Protein AF-A0A971BKJ6-F1 (afdb_monomer_lite)

Sequence (183 aa):
FRNPSISYLIYTAGGNGVIAWDKLIYLATTVDITPRSIYAGGGFPGQSQILYRWDNEYNLDVSQQDWWTTYYGGSGYVSHSQGIEAALLTGGYLISELENHSLAPDIELSVLAGESHLFAMIPLQTSIPGDGIVFRESALNTDAMVAGGAHLKDKRVMTVNHIELLYHPRAARWVDKQLRDVD

Radius of gyration: 18.26 Å; chains: 1; bounding box: 47×31×50 Å

Foldseek 3Di:
DQQQQVLVVCVVVVHLDEHQFQWWQDPNDIDGPQCRYLAPNHVNLVVLLLDDDCCVPAPGDPVHFCRPCSACFDDGPTGGGRHNVRSVVSSVVNVVVLLQAEAAQPAEDEFEFEFAQADPNDRQDDRAGGLVPDHLCSRQPCCRHPVNNYHYPYYDYDHHHPVCCVPPVVNVVVVVVVPDDPD

Secondary structure (DSSP, 8-state):
---THHHHHHHHTT----BS-SEEEETTEEEE-GGGBSSTTSS-HHHHHT----TTTS---TTSTTHHHHHH-EE-SSEEE-HHHHHHHHTTTHHHHHTT-PPPTT-EEEEEEE---EETTEES--SSSBSSSSBHHHHH--HHHHTTS-EEEEEEEES--TTGGGT-HHHHHHHHHHHS---

Structure (mmCIF, N/CA/C/O backbone):
data_AF-A0A971BKJ6-F1
#
_entry.id   AF-A0A971BKJ6-F1
#
loop_
_atom_site.group_PDB
_atom_site.id
_atom_site.type_symbol
_atom_site.label_atom_id
_atom_site.label_alt_id
_atom_site.label_comp_id
_atom_site.label_asym_id
_atom_site.label_entity_id
_atom_site.label_seq_id
_atom_site.pdbx_PDB_ins_code
_atom_site.Cartn_x
_atom_site.Cartn_y
_atom_site.Cartn_z
_atom_site.occupancy
_atom_site.B_iso_or_equiv
_atom_site.auth_seq_id
_atom_site.auth_comp_id
_atom_site.auth_asym_id
_atom_site.auth_atom_id
_atom_site.pdbx_PDB_model_num
ATOM 1 N N . PHE A 1 1 ? 5.684 1.091 -5.761 1.00 90.50 1 PHE A N 1
ATOM 2 C CA . PHE A 1 1 ? 5.808 2.399 -6.442 1.00 90.50 1 PHE A CA 1
ATOM 3 C C . PHE A 1 1 ? 6.865 3.327 -5.848 1.00 90.50 1 PHE A C 1
ATOM 5 O O . PHE A 1 1 ? 7.721 3.742 -6.608 1.00 90.50 1 PHE A O 1
ATOM 12 N N . ARG A 1 2 ? 6.854 3.664 -4.545 1.00 87.00 2 ARG A N 1
ATOM 13 C CA . ARG A 1 2 ? 7.783 4.679 -3.986 1.00 87.00 2 ARG A CA 1
ATOM 14 C C . ARG A 1 2 ? 9.216 4.223 -3.741 1.00 87.00 2 ARG A C 1
ATOM 16 O O . ARG A 1 2 ? 10.117 5.040 -3.847 1.00 87.00 2 ARG A O 1
ATOM 23 N N . ASN A 1 3 ? 9.410 2.931 -3.479 1.00 87.25 3 ASN A N 1
ATOM 24 C CA . ASN A 1 3 ? 10.735 2.334 -3.299 1.00 87.25 3 ASN A CA 1
ATOM 25 C C . ASN A 1 3 ? 10.998 1.303 -4.407 1.00 87.25 3 ASN A C 1
ATOM 27 O O . ASN A 1 3 ? 11.028 0.109 -4.116 1.00 87.25 3 ASN A O 1
ATOM 31 N N . PRO A 1 4 ? 11.104 1.712 -5.688 1.00 89.75 4 PRO A N 1
ATOM 32 C CA . PRO A 1 4 ? 11.237 0.788 -6.812 1.00 89.75 4 PRO A CA 1
ATOM 33 C C . PRO A 1 4 ? 12.335 -0.254 -6.636 1.00 89.75 4 PRO A C 1
ATOM 35 O O . PRO A 1 4 ? 12.115 -1.414 -6.969 1.00 89.75 4 PRO A O 1
ATOM 38 N N . SER A 1 5 ? 13.473 0.135 -6.052 1.00 89.00 5 SER A N 1
ATOM 39 C CA . SER A 1 5 ? 14.644 -0.725 -5.852 1.00 89.00 5 SER A CA 1
ATOM 40 C C . SER A 1 5 ? 14.318 -2.027 -5.106 1.00 89.00 5 SER A C 1
ATOM 42 O O . SER A 1 5 ? 14.951 -3.053 -5.360 1.00 89.00 5 SER A O 1
ATOM 44 N N . ILE A 1 6 ? 13.290 -2.032 -4.242 1.00 88.19 6 ILE A N 1
ATOM 45 C CA . ILE A 1 6 ? 12.847 -3.248 -3.543 1.00 88.19 6 ILE A CA 1
ATOM 46 C C . ILE A 1 6 ? 12.320 -4.315 -4.511 1.00 88.19 6 ILE A C 1
ATOM 48 O O . ILE A 1 6 ? 12.476 -5.502 -4.252 1.00 88.19 6 ILE A O 1
ATOM 52 N N . SER A 1 7 ? 11.755 -3.914 -5.652 1.00 91.56 7 SER A N 1
ATOM 53 C CA . SER A 1 7 ? 11.242 -4.826 -6.680 1.00 91.56 7 SER A CA 1
ATOM 54 C C . SER A 1 7 ? 12.353 -5.722 -7.228 1.00 91.56 7 SER A C 1
ATOM 56 O O . SER A 1 7 ? 12.161 -6.925 -7.408 1.00 91.56 7 SER A O 1
ATOM 58 N N . TYR A 1 8 ? 13.545 -5.149 -7.426 1.00 91.38 8 TYR A N 1
ATOM 59 C CA . TYR A 1 8 ? 14.725 -5.888 -7.865 1.00 91.38 8 TYR A CA 1
ATOM 60 C C . TYR A 1 8 ? 15.180 -6.899 -6.803 1.00 91.38 8 TYR A C 1
ATOM 62 O O . TYR A 1 8 ? 15.496 -8.050 -7.116 1.00 91.38 8 TYR A O 1
ATOM 70 N N . LEU A 1 9 ? 15.171 -6.491 -5.530 1.00 89.62 9 LEU A N 1
ATOM 71 C CA . LEU A 1 9 ? 15.522 -7.361 -4.408 1.00 89.62 9 LEU A CA 1
ATOM 72 C C . LEU A 1 9 ? 14.528 -8.521 -4.259 1.00 89.62 9 LEU A C 1
ATOM 74 O O . LEU A 1 9 ? 14.953 -9.666 -4.146 1.00 89.62 9 LEU A O 1
ATOM 78 N N . ILE A 1 10 ? 13.220 -8.248 -4.318 1.00 90.00 10 ILE A N 1
ATOM 79 C CA . ILE A 1 10 ? 12.167 -9.274 -4.255 1.00 90.00 10 ILE A CA 1
ATOM 80 C C . ILE A 1 10 ? 1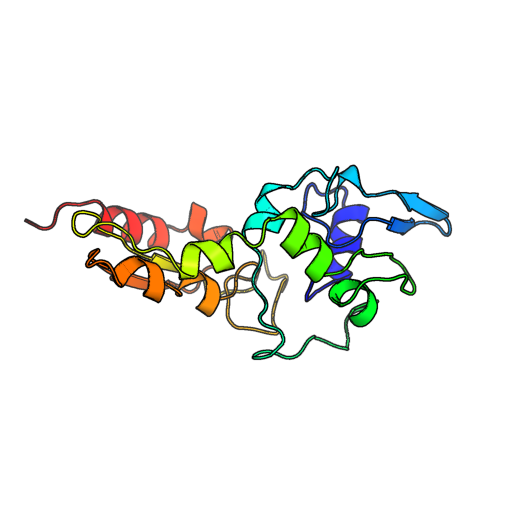2.377 -10.309 -5.362 1.00 90.00 10 ILE A C 1
ATOM 82 O O . ILE A 1 10 ? 12.356 -11.511 -5.094 1.00 90.00 10 ILE A O 1
ATOM 86 N N . TYR A 1 11 ? 12.619 -9.853 -6.595 1.00 92.44 11 TYR A N 1
ATOM 87 C CA . TYR A 1 11 ? 12.848 -10.754 -7.717 1.00 92.44 11 TYR A CA 1
ATOM 88 C C . TYR A 1 11 ? 14.095 -11.624 -7.517 1.00 92.44 11 TYR A C 1
ATOM 90 O O . TYR A 1 11 ? 14.010 -12.848 -7.625 1.00 92.44 11 TYR A O 1
ATOM 98 N N . THR A 1 12 ? 15.238 -11.009 -7.196 1.00 91.62 12 THR A N 1
ATOM 99 C CA . THR A 1 12 ? 16.526 -11.716 -7.086 1.00 91.62 12 THR A CA 1
ATOM 100 C C . THR A 1 12 ? 16.620 -12.630 -5.867 1.00 91.62 12 THR A C 1
ATOM 102 O O . THR A 1 12 ? 17.266 -13.671 -5.948 1.00 91.62 12 THR A O 1
ATOM 105 N N . ALA A 1 13 ? 15.930 -12.306 -4.772 1.00 90.56 13 ALA A N 1
ATOM 106 C CA . ALA A 1 13 ? 15.806 -13.177 -3.604 1.00 90.56 13 ALA A CA 1
ATOM 107 C C . ALA A 1 13 ? 14.834 -14.355 -3.820 1.00 90.56 13 ALA A C 1
ATOM 109 O O . ALA A 1 13 ? 14.689 -15.195 -2.935 1.00 90.56 13 ALA A O 1
ATOM 110 N N . GLY A 1 14 ? 14.136 -14.414 -4.962 1.00 88.25 14 GLY A N 1
ATOM 111 C CA . GLY A 1 14 ? 13.104 -15.422 -5.214 1.00 88.25 14 GLY A CA 1
ATOM 112 C C . GLY A 1 14 ? 11.859 -15.250 -4.339 1.00 88.25 14 GLY A C 1
ATOM 113 O O . GLY A 1 14 ? 11.134 -16.216 -4.114 1.00 88.25 14 GLY A O 1
ATOM 114 N N . GLY A 1 15 ? 11.616 -14.041 -3.827 1.00 84.50 15 GLY A N 1
ATOM 115 C CA . GLY A 1 15 ? 10.482 -13.745 -2.959 1.00 84.50 15 GLY A CA 1
ATOM 116 C C . GLY A 1 15 ? 9.151 -13.701 -3.712 1.00 84.50 15 GLY A C 1
ATOM 117 O O . GLY A 1 15 ? 9.088 -13.321 -4.881 1.00 84.50 15 GLY A O 1
ATOM 118 N N . ASN A 1 16 ? 8.067 -14.014 -3.000 1.00 82.88 16 ASN A N 1
ATOM 119 C CA . ASN A 1 16 ? 6.684 -13.911 -3.488 1.00 82.88 16 ASN A CA 1
ATOM 120 C C . ASN A 1 16 ? 6.062 -12.541 -3.158 1.00 82.88 16 ASN A C 1
ATOM 122 O O . ASN A 1 16 ? 4.889 -12.452 -2.804 1.00 82.88 16 ASN A O 1
ATOM 126 N N . GLY A 1 17 ? 6.870 -11.481 -3.195 1.00 84.19 17 GLY A N 1
ATOM 127 C CA . GLY A 1 17 ? 6.410 -10.116 -2.954 1.00 84.19 17 GLY A CA 1
ATOM 128 C C . GLY A 1 17 ? 5.807 -9.489 -4.209 1.00 84.19 17 GLY A C 1
ATOM 129 O O . GLY A 1 17 ? 6.136 -9.872 -5.331 1.00 84.19 17 GLY A O 1
ATOM 130 N N . VAL A 1 18 ? 4.952 -8.492 -4.002 1.00 88.25 18 VAL A N 1
ATOM 131 C CA . VAL A 1 18 ? 4.329 -7.704 -5.071 1.00 88.25 18 VAL A CA 1
ATOM 132 C C . VAL A 1 18 ? 5.383 -6.837 -5.749 1.00 88.25 18 VAL A C 1
ATOM 134 O O . VAL A 1 18 ? 6.135 -6.136 -5.069 1.00 88.25 18 VAL A O 1
ATOM 137 N N . ILE A 1 19 ? 5.415 -6.836 -7.082 1.00 94.19 19 ILE A N 1
ATOM 138 C CA . ILE A 1 19 ? 6.349 -6.018 -7.859 1.00 94.19 19 ILE A CA 1
ATOM 139 C C . ILE A 1 19 ? 5.578 -4.978 -8.685 1.00 94.19 19 ILE A C 1
ATOM 141 O O . ILE A 1 19 ? 4.592 -5.282 -9.350 1.00 94.19 19 ILE A O 1
ATOM 145 N N . ALA A 1 20 ? 6.039 -3.725 -8.660 1.00 95.25 20 ALA A N 1
ATOM 146 C CA . ALA A 1 20 ? 5.456 -2.628 -9.444 1.00 95.25 20 ALA A CA 1
ATOM 147 C C . ALA A 1 20 ? 6.025 -2.537 -10.877 1.00 95.25 20 ALA A C 1
ATOM 149 O O . ALA A 1 20 ? 5.904 -1.503 -11.527 1.00 95.25 20 ALA A O 1
ATOM 150 N N . TRP A 1 21 ? 6.658 -3.607 -11.357 1.00 96.56 21 TRP A N 1
ATOM 151 C CA . TRP A 1 21 ? 7.295 -3.737 -12.668 1.00 96.56 21 TRP A CA 1
ATOM 152 C C . TRP A 1 21 ? 6.737 -4.966 -13.386 1.00 96.56 21 TRP A C 1
ATOM 154 O O . TRP A 1 21 ? 6.433 -5.971 -12.747 1.00 96.56 21 TRP A O 1
ATOM 164 N N . ASP A 1 22 ? 6.622 -4.902 -14.705 1.00 96.75 22 ASP A N 1
ATOM 165 C CA . ASP A 1 22 ? 6.221 -6.023 -15.567 1.00 96.75 22 ASP A CA 1
ATOM 166 C C . ASP A 1 22 ? 7.398 -6.566 -16.395 1.00 96.75 22 ASP A C 1
ATOM 168 O O . ASP A 1 22 ? 7.349 -7.702 -16.865 1.00 96.75 22 ASP A O 1
ATOM 172 N N . LYS A 1 23 ? 8.507 -5.822 -16.505 1.00 97.25 23 LYS A N 1
ATOM 173 C CA . LYS A 1 23 ? 9.776 -6.332 -17.051 1.00 97.25 23 LYS A CA 1
ATOM 174 C C . LYS A 1 23 ? 10.967 -5.892 -16.212 1.00 97.25 23 LYS A C 1
ATOM 176 O O . LYS A 1 23 ? 10.966 -4.816 -15.616 1.00 97.25 23 LYS A O 1
ATOM 181 N N . LEU A 1 24 ? 12.008 -6.717 -16.219 1.00 96.19 24 LEU A N 1
ATOM 182 C CA . LEU A 1 24 ? 13.248 -6.505 -15.477 1.00 96.19 24 LEU A CA 1
ATOM 183 C C . LEU A 1 24 ? 14.460 -6.832 -16.350 1.00 96.19 24 LEU A C 1
ATOM 185 O O . LEU A 1 24 ? 14.441 -7.823 -17.073 1.00 96.19 24 LEU A O 1
ATOM 189 N N . ILE A 1 25 ? 15.538 -6.060 -16.246 1.00 95.88 25 ILE A N 1
ATOM 190 C CA . ILE A 1 25 ? 16.845 -6.466 -16.765 1.00 95.88 25 ILE A CA 1
ATOM 191 C C . ILE A 1 25 ? 17.541 -7.328 -15.713 1.00 95.88 25 ILE A C 1
ATOM 193 O O . ILE A 1 25 ? 17.912 -6.844 -14.648 1.00 95.88 25 ILE A O 1
ATOM 197 N N . TYR A 1 26 ? 17.749 -8.603 -16.023 1.00 93.56 26 TYR A N 1
ATOM 198 C CA . TYR A 1 26 ? 18.460 -9.555 -15.178 1.00 93.56 26 TYR A CA 1
ATOM 199 C C . TYR A 1 26 ? 19.511 -10.294 -16.008 1.00 93.56 26 TYR A C 1
ATOM 201 O O . TYR A 1 26 ? 19.211 -10.818 -17.082 1.00 93.56 26 TYR A O 1
ATOM 209 N N . LEU A 1 27 ? 20.760 -10.301 -15.528 1.00 92.06 27 LEU A N 1
ATOM 210 C CA . LEU A 1 27 ? 21.916 -10.883 -16.230 1.00 92.06 27 LEU A CA 1
ATOM 211 C C . LEU A 1 27 ? 22.038 -10.407 -17.693 1.00 92.06 27 LEU A C 1
ATOM 213 O O . LEU A 1 27 ? 22.250 -11.204 -18.599 1.00 92.06 27 LEU A O 1
ATOM 217 N N . ALA A 1 28 ? 21.884 -9.095 -17.913 1.00 91.81 28 ALA A N 1
ATOM 218 C CA . ALA A 1 28 ? 21.898 -8.439 -19.229 1.00 91.81 28 ALA A CA 1
ATOM 219 C C . ALA A 1 28 ? 20.783 -8.877 -20.203 1.00 91.81 28 ALA A C 1
ATOM 221 O O . ALA A 1 28 ? 20.832 -8.547 -21.387 1.00 91.81 28 ALA A O 1
ATOM 222 N N . THR A 1 29 ? 19.753 -9.571 -19.713 1.00 94.75 29 THR A N 1
ATOM 223 C CA . THR A 1 29 ? 18.574 -9.962 -20.497 1.00 94.75 29 THR A CA 1
ATOM 224 C C . THR A 1 29 ? 17.328 -9.275 -19.959 1.00 94.75 29 THR A C 1
ATOM 226 O O . THR A 1 29 ? 17.198 -9.088 -18.750 1.00 94.75 29 THR A O 1
ATOM 229 N N . THR A 1 30 ? 16.396 -8.905 -20.835 1.00 96.62 30 THR A N 1
ATOM 230 C CA . THR A 1 30 ? 15.062 -8.482 -20.402 1.00 96.62 30 THR A CA 1
ATOM 231 C C . THR A 1 30 ? 14.218 -9.714 -20.109 1.00 96.62 30 THR A C 1
ATOM 233 O O . THR A 1 30 ? 13.984 -10.538 -20.991 1.00 96.62 30 THR A O 1
ATOM 236 N N . VAL A 1 31 ? 13.740 -9.813 -18.877 1.00 96.56 31 VAL A N 1
ATOM 237 C CA . VAL A 1 31 ? 12.854 -10.869 -18.398 1.00 96.56 31 VAL A CA 1
ATOM 238 C C . VAL A 1 31 ? 11.455 -10.293 -18.226 1.00 96.56 31 VAL A C 1
ATOM 240 O O . VAL A 1 31 ? 11.284 -9.238 -17.611 1.00 96.56 31 VAL A O 1
ATOM 243 N N . ASP A 1 32 ? 10.459 -10.991 -18.767 1.00 96.31 32 ASP A N 1
ATOM 244 C CA . ASP A 1 32 ? 9.052 -10.724 -18.481 1.00 96.31 32 ASP A CA 1
ATOM 245 C C . ASP A 1 32 ? 8.720 -11.242 -17.078 1.00 96.31 32 ASP A C 1
ATOM 247 O O . ASP A 1 32 ? 8.859 -12.432 -16.783 1.00 96.31 32 ASP A O 1
ATOM 251 N N . ILE A 1 33 ? 8.314 -10.325 -16.205 1.00 95.38 33 ILE A N 1
ATOM 252 C CA . ILE A 1 33 ? 7.925 -10.613 -14.826 1.00 95.38 33 ILE A CA 1
ATOM 253 C C . ILE A 1 33 ? 6.470 -10.225 -14.558 1.00 95.38 33 ILE A C 1
ATOM 255 O O . ILE A 1 33 ? 6.068 -10.159 -13.396 1.00 95.38 33 ILE A O 1
ATOM 259 N N . THR A 1 34 ? 5.663 -10.030 -15.606 1.00 95.19 34 THR A N 1
ATOM 260 C CA . THR A 1 34 ? 4.225 -9.736 -15.513 1.00 95.19 34 THR A CA 1
ATOM 261 C C . THR A 1 34 ? 3.500 -10.650 -14.518 1.00 95.19 34 THR A C 1
ATOM 263 O O . THR A 1 34 ? 2.764 -10.111 -13.688 1.00 95.19 34 THR A O 1
ATOM 266 N N . PRO A 1 35 ? 3.755 -11.980 -14.458 1.00 93.81 35 PRO A N 1
ATOM 267 C CA . PRO A 1 35 ? 3.103 -12.858 -13.480 1.00 93.81 35 PRO A CA 1
ATOM 268 C C . PRO A 1 35 ? 3.360 -12.500 -12.007 1.00 93.81 35 PRO A C 1
ATOM 270 O O . PRO A 1 35 ? 2.594 -12.904 -11.138 1.00 93.81 35 PRO A O 1
ATOM 273 N N . ARG A 1 36 ? 4.422 -11.745 -11.697 1.00 92.94 36 ARG A N 1
ATOM 274 C CA . ARG A 1 36 ? 4.748 -11.257 -10.341 1.00 92.94 36 ARG A CA 1
ATOM 275 C C . ARG A 1 36 ? 4.336 -9.801 -10.113 1.00 92.94 36 ARG A C 1
ATOM 277 O O . ARG A 1 36 ? 4.589 -9.248 -9.042 1.00 92.94 36 ARG A O 1
ATOM 284 N N . SER A 1 37 ? 3.749 -9.169 -11.122 1.00 94.50 37 SER A N 1
ATOM 285 C CA . SER A 1 37 ? 3.402 -7.757 -11.080 1.00 94.50 37 SER A CA 1
ATOM 286 C C . SER A 1 37 ? 2.037 -7.505 -10.432 1.00 94.50 37 SER A C 1
ATOM 288 O O . SER A 1 37 ? 1.229 -8.418 -10.244 1.00 94.50 37 SER A O 1
ATOM 290 N N . ILE A 1 38 ? 1.792 -6.240 -10.098 1.00 94.62 38 ILE A N 1
ATOM 291 C CA . ILE A 1 38 ? 0.503 -5.712 -9.627 1.00 94.62 38 ILE A CA 1
ATOM 292 C C . ILE A 1 38 ? -0.512 -5.460 -10.762 1.00 94.62 38 ILE A C 1
ATOM 294 O O . ILE A 1 38 ? -1.666 -5.147 -10.496 1.00 94.62 38 ILE A O 1
ATOM 298 N N . TYR A 1 39 ? -0.092 -5.554 -12.026 1.00 95.62 39 TYR A N 1
ATOM 299 C CA . TYR A 1 39 ? -0.919 -5.199 -13.182 1.00 95.62 39 TYR A CA 1
ATOM 300 C C . TYR A 1 39 ? -1.854 -6.336 -13.610 1.00 95.62 39 TYR A C 1
ATOM 302 O O . TYR A 1 39 ? -1.765 -7.465 -13.121 1.00 95.62 39 TYR A O 1
ATOM 310 N N . ALA A 1 40 ? -2.747 -6.046 -14.559 1.00 92.69 40 ALA A N 1
ATOM 311 C CA . ALA A 1 40 ? -3.625 -7.044 -15.157 1.00 92.69 40 ALA A CA 1
ATOM 312 C C . ALA A 1 40 ? -2.826 -8.249 -15.696 1.00 92.69 40 ALA A C 1
ATOM 314 O O . ALA A 1 40 ? -1.825 -8.090 -16.393 1.00 92.69 40 ALA A O 1
ATOM 315 N N . GLY A 1 41 ? -3.271 -9.464 -15.360 1.00 89.06 41 GLY A N 1
ATOM 316 C CA . GLY A 1 41 ? -2.555 -10.707 -15.678 1.00 89.06 41 GLY A CA 1
ATOM 317 C C . GLY A 1 41 ? -1.419 -11.064 -14.708 1.00 89.06 41 GLY A C 1
ATOM 318 O O . GLY A 1 41 ? -0.820 -12.130 -14.849 1.00 89.06 41 GLY A O 1
ATOM 319 N N . GLY A 1 42 ? -1.134 -10.213 -13.718 1.00 93.00 42 GLY A N 1
ATOM 320 C CA . GLY A 1 42 ? -0.207 -10.492 -12.625 1.00 93.00 42 GLY A CA 1
ATOM 321 C C . GLY A 1 42 ? -0.831 -11.259 -11.455 1.00 93.00 42 GLY A C 1
ATOM 322 O O . GLY A 1 42 ? -2.047 -11.419 -11.351 1.00 93.00 42 GLY A O 1
ATOM 323 N N . GLY A 1 43 ? 0.023 -11.745 -10.553 1.00 91.56 43 GLY A N 1
ATOM 324 C CA . GLY A 1 43 ? -0.357 -12.589 -9.416 1.00 91.56 43 GLY A CA 1
ATOM 325 C C . GLY A 1 43 ? -0.920 -11.852 -8.197 1.00 91.56 43 GLY A C 1
ATOM 326 O O . GLY A 1 43 ? -1.239 -12.502 -7.204 1.00 91.56 43 GLY A O 1
ATOM 327 N N . PHE A 1 44 ? -1.042 -10.519 -8.239 1.00 90.81 44 PHE A N 1
ATOM 328 C CA . PHE A 1 44 ? -1.422 -9.702 -7.077 1.00 90.81 44 PHE A CA 1
ATOM 329 C C . PHE A 1 44 ? -2.600 -8.739 -7.337 1.00 90.81 44 PHE A C 1
ATOM 331 O O . PHE A 1 44 ? -2.484 -7.546 -7.054 1.00 90.81 44 PHE A O 1
ATOM 338 N N . PRO A 1 45 ? -3.764 -9.220 -7.813 1.00 88.06 45 PRO A N 1
ATOM 339 C CA . PRO A 1 45 ? -4.897 -8.353 -8.162 1.00 88.06 45 PRO A CA 1
ATOM 340 C C . PRO A 1 45 ? -5.475 -7.572 -6.967 1.00 88.06 45 PRO A C 1
ATOM 342 O O . PRO A 1 45 ? -5.926 -6.439 -7.121 1.00 88.06 45 PRO A O 1
ATOM 345 N N . GLY A 1 46 ? -5.420 -8.130 -5.752 1.00 91.88 46 GLY A N 1
ATOM 346 C CA . GLY A 1 46 ? -5.885 -7.427 -4.548 1.00 91.88 46 GLY A CA 1
ATOM 347 C C . GLY A 1 46 ? -5.025 -6.213 -4.181 1.00 91.88 46 GLY A C 1
ATOM 348 O O . GLY A 1 46 ? -5.497 -5.279 -3.546 1.00 91.88 46 GLY A O 1
ATOM 349 N N . GLN A 1 47 ? -3.763 -6.188 -4.614 1.00 92.88 47 GLN A N 1
ATOM 350 C CA . GLN A 1 47 ? -2.844 -5.101 -4.280 1.00 92.88 47 GLN A CA 1
ATOM 351 C C . GLN A 1 47 ? -3.136 -3.850 -5.099 1.00 92.88 47 GLN A C 1
ATOM 353 O O . GLN A 1 47 ? -3.042 -2.750 -4.569 1.00 92.88 47 GLN A O 1
ATOM 358 N N . SER A 1 48 ? -3.556 -4.000 -6.359 1.00 94.75 48 SER A N 1
ATOM 359 C CA . SER A 1 48 ? -4.020 -2.866 -7.164 1.00 94.75 48 SER A CA 1
ATOM 360 C C . SER A 1 48 ? -5.282 -2.217 -6.592 1.00 94.75 48 SER A C 1
ATOM 362 O O . SER A 1 48 ? -5.438 -1.004 -6.694 1.00 94.75 48 SER A O 1
ATOM 364 N N . GLN A 1 49 ? -6.161 -3.001 -5.959 1.00 95.25 49 GLN A N 1
ATOM 365 C CA . GLN A 1 49 ? -7.427 -2.516 -5.397 1.00 95.25 49 GLN A CA 1
ATOM 366 C C . GLN A 1 49 ? -7.236 -1.594 -4.185 1.00 95.25 49 GLN A C 1
ATOM 368 O O . GLN A 1 49 ? -8.069 -0.732 -3.938 1.00 95.25 49 GLN A O 1
ATOM 373 N N . ILE A 1 50 ? -6.138 -1.743 -3.441 1.00 94.44 50 ILE A N 1
ATOM 374 C CA . ILE A 1 50 ? -5.867 -0.957 -2.226 1.00 94.44 50 ILE A CA 1
ATOM 375 C C . ILE A 1 50 ? -4.936 0.243 -2.473 1.00 94.44 50 ILE A C 1
ATOM 377 O O . ILE A 1 50 ? -4.372 0.800 -1.532 1.00 94.44 50 ILE A O 1
ATOM 381 N N . LEU A 1 51 ? -4.735 0.638 -3.735 1.00 94.94 51 LEU A N 1
ATOM 382 C CA . LEU A 1 51 ? -3.904 1.789 -4.087 1.00 94.94 51 LEU A CA 1
ATOM 383 C C . LEU A 1 51 ? -4.667 3.112 -3.960 1.00 94.94 51 LEU A C 1
ATOM 385 O O . LEU A 1 51 ? -5.829 3.224 -4.339 1.00 94.94 51 LEU A O 1
ATOM 389 N N . TYR A 1 52 ? -3.948 4.141 -3.513 1.00 92.69 52 TYR A N 1
ATOM 390 C CA . TYR A 1 52 ? -4.388 5.534 -3.501 1.00 92.69 52 TYR A CA 1
ATOM 391 C C . TYR A 1 52 ? -3.211 6.461 -3.836 1.00 92.69 52 TYR A C 1
ATOM 393 O O . TYR A 1 52 ? -2.047 6.126 -3.577 1.00 92.69 52 TYR A O 1
ATOM 401 N N . ARG A 1 53 ? -3.494 7.628 -4.427 1.00 92.50 53 ARG A N 1
ATOM 402 C CA . ARG A 1 53 ? -2.469 8.611 -4.801 1.00 92.50 53 ARG A CA 1
ATOM 403 C C . ARG A 1 53 ? -2.100 9.509 -3.628 1.00 92.50 53 ARG A C 1
ATOM 405 O O . ARG A 1 53 ? -2.897 10.308 -3.162 1.00 92.50 53 ARG A O 1
ATOM 412 N N . TRP A 1 54 ? -0.844 9.403 -3.216 1.00 91.50 54 TRP A N 1
ATOM 413 C CA . TRP A 1 54 ? -0.241 10.195 -2.141 1.00 91.50 54 TRP A CA 1
ATOM 414 C C . TRP A 1 54 ? 0.865 11.132 -2.648 1.00 91.50 54 TRP A C 1
ATOM 416 O O . TRP A 1 54 ? 1.595 11.718 -1.855 1.00 91.50 54 TRP A O 1
ATOM 426 N N . ASP A 1 55 ? 1.058 11.231 -3.963 1.00 91.44 55 ASP A N 1
ATOM 427 C CA . ASP A 1 55 ? 2.159 11.974 -4.585 1.00 91.44 55 ASP A CA 1
ATOM 428 C C . ASP A 1 55 ? 1.975 13.496 -4.574 1.00 91.44 55 ASP A C 1
ATOM 430 O O . ASP A 1 55 ? 2.961 14.220 -4.675 1.00 91.44 55 ASP A O 1
ATOM 434 N N . ASN A 1 56 ? 0.745 13.979 -4.376 1.00 90.69 56 ASN A N 1
ATOM 435 C CA . ASN A 1 56 ? 0.469 15.404 -4.159 1.00 90.69 56 ASN A CA 1
ATOM 436 C C . ASN A 1 56 ? 0.820 15.876 -2.739 1.00 90.69 56 ASN A C 1
ATOM 438 O O . ASN A 1 56 ? 1.025 17.066 -2.520 1.00 90.69 56 ASN A O 1
ATOM 442 N N . GLU A 1 57 ? 0.865 14.957 -1.776 1.00 91.38 57 GLU A N 1
ATOM 443 C CA . GLU A 1 57 ? 1.134 15.257 -0.365 1.00 91.38 57 GLU A CA 1
ATOM 444 C C . GLU A 1 57 ? 2.572 14.920 0.019 1.00 91.38 57 GLU A C 1
ATOM 446 O O . GLU A 1 57 ? 3.245 15.652 0.742 1.00 91.38 57 GLU A O 1
ATOM 451 N N . TYR A 1 58 ? 3.075 13.824 -0.534 1.00 90.50 58 TYR A N 1
ATOM 452 C CA . TYR A 1 58 ? 4.400 13.328 -0.257 1.00 90.50 58 TYR A CA 1
ATOM 453 C C . TYR A 1 58 ? 5.181 13.190 -1.558 1.00 90.50 58 TYR A C 1
ATOM 455 O O . TYR A 1 58 ? 4.803 12.415 -2.439 1.00 90.50 58 TYR A O 1
ATOM 463 N N . ASN A 1 59 ? 6.350 13.818 -1.633 1.00 90.75 59 ASN A N 1
ATOM 464 C CA . ASN A 1 59 ? 7.222 13.733 -2.805 1.00 90.75 59 ASN A CA 1
ATOM 465 C C . ASN A 1 59 ? 7.820 12.334 -3.002 1.00 90.75 59 ASN A C 1
ATOM 467 O O . ASN A 1 59 ? 8.180 11.645 -2.043 1.00 90.75 59 ASN A O 1
ATOM 471 N N . LEU A 1 60 ? 7.955 11.907 -4.257 1.00 91.25 60 LEU A N 1
ATOM 472 C CA . LEU A 1 60 ? 8.648 10.663 -4.598 1.00 91.25 60 LEU A CA 1
ATOM 473 C C . LEU A 1 60 ? 10.131 10.739 -4.212 1.00 91.25 60 LEU A C 1
ATOM 475 O O . LEU A 1 60 ? 10.756 11.794 -4.315 1.00 91.25 60 LEU A O 1
ATOM 479 N N . ASP A 1 61 ? 10.698 9.605 -3.799 1.00 89.56 61 ASP A N 1
ATOM 480 C CA . ASP A 1 61 ? 12.130 9.506 -3.527 1.00 89.56 61 ASP A CA 1
ATOM 481 C C . ASP A 1 61 ? 12.905 9.401 -4.847 1.00 89.56 61 ASP A C 1
ATOM 483 O O . ASP A 1 61 ? 13.015 8.333 -5.454 1.00 89.56 61 ASP A O 1
ATOM 487 N N . VAL A 1 62 ? 13.446 10.537 -5.289 1.00 92.25 62 VAL A N 1
ATOM 488 C CA . VAL A 1 62 ? 14.193 10.657 -6.550 1.00 92.25 62 VAL A CA 1
ATOM 489 C C . VAL A 1 62 ? 15.562 9.969 -6.523 1.00 92.25 62 VAL A C 1
ATOM 491 O O . VAL A 1 62 ? 16.224 9.894 -7.557 1.00 92.25 62 VAL A O 1
ATOM 494 N N . SER A 1 63 ? 16.002 9.474 -5.360 1.00 90.81 63 SER A N 1
ATOM 495 C CA . SER A 1 63 ? 17.246 8.707 -5.236 1.00 90.81 63 SER A CA 1
ATOM 496 C C . SER A 1 63 ? 17.089 7.238 -5.646 1.00 90.81 63 SER A C 1
ATOM 498 O O . SER A 1 63 ? 18.085 6.556 -5.886 1.00 90.81 63 SER A O 1
ATOM 500 N N . GLN A 1 64 ? 15.852 6.741 -5.753 1.00 91.25 64 GLN A N 1
ATOM 501 C CA . GLN A 1 64 ? 15.589 5.351 -6.115 1.00 91.25 64 GLN A CA 1
ATOM 502 C C . GLN A 1 64 ? 15.838 5.108 -7.605 1.00 91.25 64 GLN A C 1
ATOM 504 O O . GLN A 1 64 ? 15.446 5.905 -8.458 1.00 91.25 64 GLN A O 1
ATOM 509 N N . GLN A 1 65 ? 16.429 3.962 -7.946 1.00 94.06 65 GLN A N 1
ATOM 510 C CA . GLN A 1 65 ? 16.600 3.581 -9.346 1.00 94.06 65 GLN A CA 1
ATOM 511 C C . GLN A 1 65 ? 15.233 3.478 -10.034 1.00 94.06 65 GLN A C 1
ATOM 513 O O . GLN A 1 65 ? 14.302 2.894 -9.485 1.00 94.06 65 GLN A O 1
ATOM 518 N N . ASP A 1 66 ? 15.121 4.033 -11.242 1.00 96.56 66 ASP A N 1
ATOM 519 C CA . ASP A 1 66 ? 13.900 4.000 -12.057 1.00 96.56 66 ASP A CA 1
ATOM 520 C C . ASP A 1 66 ? 12.662 4.595 -11.356 1.00 96.56 66 ASP A C 1
ATOM 522 O O . ASP A 1 66 ? 11.535 4.256 -11.708 1.00 96.56 66 ASP A O 1
ATOM 526 N N . TRP A 1 67 ? 12.828 5.493 -10.373 1.00 95.56 67 TRP A N 1
ATOM 527 C CA . TRP A 1 67 ? 11.712 6.090 -9.621 1.00 95.56 67 TRP A CA 1
ATOM 528 C C . TRP A 1 67 ? 10.637 6.710 -10.519 1.00 95.56 67 TRP A C 1
ATOM 530 O O . TRP A 1 67 ? 9.449 6.443 -10.327 1.00 95.56 67 TRP A O 1
ATOM 540 N N . TRP A 1 68 ? 11.052 7.482 -11.531 1.00 96.75 68 TRP A N 1
ATOM 541 C CA . TRP A 1 68 ? 10.144 8.183 -12.436 1.00 96.75 68 TRP A CA 1
ATOM 542 C C . TRP A 1 68 ? 9.362 7.198 -13.296 1.00 96.75 68 TRP A C 1
ATOM 544 O O . TRP A 1 68 ? 8.135 7.211 -13.293 1.00 96.75 68 TRP A O 1
ATOM 554 N N . THR A 1 69 ? 10.062 6.310 -14.002 1.00 97.81 69 THR A N 1
ATOM 555 C CA . THR A 1 69 ? 9.437 5.347 -14.917 1.00 97.81 69 THR A CA 1
ATOM 556 C C . THR A 1 69 ? 8.654 4.281 -14.163 1.00 97.81 69 THR A C 1
ATOM 558 O O . THR A 1 69 ? 7.642 3.807 -14.660 1.00 97.81 69 THR A O 1
ATOM 561 N N . THR A 1 70 ? 9.025 3.960 -12.922 1.00 97.25 70 THR A N 1
ATOM 562 C CA . THR A 1 70 ? 8.216 3.099 -12.051 1.00 97.25 70 THR A CA 1
ATOM 563 C C . THR A 1 70 ? 6.881 3.742 -11.718 1.00 97.25 70 THR A C 1
ATOM 565 O O . THR A 1 70 ? 5.854 3.067 -11.781 1.00 97.25 70 THR A O 1
ATOM 568 N N . TYR A 1 71 ? 6.892 5.023 -11.340 1.00 97.19 71 TYR A N 1
ATOM 569 C CA . TYR A 1 71 ? 5.698 5.726 -10.889 1.00 97.19 71 TYR A CA 1
ATOM 570 C C . TYR A 1 71 ? 4.792 6.152 -12.048 1.00 97.19 71 TYR A C 1
ATOM 572 O O . TYR A 1 71 ? 3.603 5.853 -12.031 1.00 97.19 71 TYR A O 1
ATOM 580 N N . TYR A 1 72 ? 5.348 6.797 -13.072 1.00 97.56 72 TYR A N 1
ATOM 581 C CA . TYR A 1 72 ? 4.596 7.336 -14.211 1.00 97.56 72 TYR A CA 1
ATOM 582 C C . TYR A 1 72 ? 4.476 6.365 -15.393 1.00 97.56 72 TYR A C 1
ATOM 584 O O . TYR A 1 72 ? 3.741 6.643 -16.336 1.00 97.56 72 TYR A O 1
ATOM 592 N N . GLY A 1 73 ? 5.164 5.225 -15.336 1.00 98.00 73 GLY A N 1
ATOM 593 C CA . GLY A 1 73 ? 5.218 4.241 -16.412 1.00 98.00 73 GLY A CA 1
ATOM 594 C C . GLY A 1 73 ? 6.376 4.477 -17.389 1.00 98.00 73 GLY A C 1
ATOM 595 O O . GLY A 1 73 ? 6.951 5.565 -17.475 1.00 98.00 73 GLY A O 1
ATOM 596 N N . GLY A 1 74 ? 6.729 3.426 -18.129 1.00 98.12 74 GLY A N 1
ATOM 597 C CA . GLY A 1 74 ? 7.781 3.418 -19.143 1.00 98.12 74 GLY A CA 1
ATOM 598 C C . GLY A 1 74 ? 8.985 2.541 -18.790 1.00 98.12 74 GLY A C 1
ATOM 599 O O . GLY A 1 74 ? 9.009 1.832 -17.784 1.00 98.12 74 GLY A O 1
ATOM 600 N N . SER A 1 75 ? 10.000 2.583 -19.657 1.00 98.06 75 SER A N 1
ATOM 601 C CA . SER A 1 75 ? 11.263 1.851 -19.495 1.00 98.06 75 SER A CA 1
ATOM 602 C C . SER A 1 75 ? 12.307 2.706 -18.783 1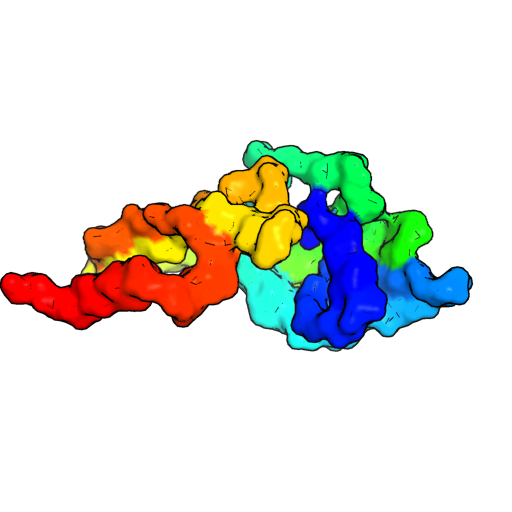.00 98.06 75 SER A C 1
ATOM 604 O O . SER A 1 75 ? 12.650 3.786 -19.258 1.00 98.06 75 SER A O 1
ATOM 606 N N . GLY A 1 76 ? 12.818 2.207 -17.660 1.00 96.12 76 GLY A N 1
ATOM 607 C CA . GLY A 1 76 ? 13.983 2.743 -16.965 1.00 96.12 76 GLY A CA 1
ATOM 608 C C . GLY A 1 76 ? 15.283 2.033 -17.349 1.00 96.12 76 GLY A C 1
ATOM 609 O O . GLY A 1 76 ? 15.366 1.339 -18.362 1.00 96.12 76 GLY A O 1
ATOM 610 N N . TYR A 1 77 ? 16.307 2.213 -16.519 1.00 95.44 77 TYR A N 1
ATOM 611 C CA . TYR A 1 77 ? 17.625 1.612 -16.704 1.00 95.44 77 TYR A CA 1
ATOM 612 C C . TYR A 1 77 ? 17.627 0.101 -16.440 1.00 95.44 77 TYR A C 1
ATOM 614 O O . TYR A 1 77 ? 18.335 -0.621 -17.133 1.00 95.44 77 TYR A O 1
ATOM 622 N N . VAL A 1 78 ? 16.848 -0.386 -15.464 1.00 95.88 78 VAL A N 1
ATOM 623 C CA . VAL A 1 78 ? 16.808 -1.814 -15.082 1.00 95.88 78 VAL A CA 1
ATOM 624 C C . VAL A 1 78 ? 15.415 -2.432 -15.157 1.00 95.88 78 VAL A C 1
ATOM 626 O O . VAL A 1 78 ? 15.271 -3.626 -14.901 1.00 95.88 78 VAL A O 1
ATOM 629 N N . SER A 1 79 ? 14.381 -1.662 -15.489 1.00 97.44 79 SER A N 1
ATOM 630 C CA . SER A 1 79 ? 12.993 -2.120 -15.395 1.00 97.44 79 SER A CA 1
ATOM 631 C C . SER A 1 79 ? 12.060 -1.483 -16.426 1.00 97.44 79 SER A C 1
ATOM 633 O O . SER A 1 79 ? 12.387 -0.484 -17.065 1.00 97.44 79 SER A O 1
ATOM 635 N N . HIS A 1 80 ? 10.873 -2.065 -16.579 1.00 98.06 80 HIS A N 1
ATOM 636 C CA . HIS A 1 80 ? 9.710 -1.414 -17.176 1.00 98.06 80 HIS A CA 1
ATOM 637 C C . HIS A 1 80 ? 8.529 -1.515 -16.206 1.00 98.06 80 HIS A C 1
ATOM 639 O O . HIS A 1 80 ? 8.388 -2.498 -15.475 1.00 98.06 80 HIS A O 1
ATOM 645 N N . SER A 1 81 ? 7.700 -0.478 -16.199 1.00 98.00 81 SER A N 1
ATOM 646 C CA . SER A 1 81 ? 6.496 -0.364 -15.382 1.00 98.00 81 SER A CA 1
ATOM 647 C C . SER A 1 81 ? 5.362 0.197 -16.228 1.00 98.00 81 SER A C 1
ATOM 649 O O . SER A 1 81 ? 5.593 1.059 -17.074 1.00 98.00 81 SER A O 1
ATOM 651 N N . GLN A 1 82 ? 4.126 -0.227 -15.968 1.00 97.75 82 GLN A N 1
ATOM 652 C CA . GLN A 1 82 ? 2.947 0.404 -16.574 1.00 97.75 82 GLN A CA 1
ATOM 653 C C . GLN A 1 82 ? 2.521 1.678 -15.822 1.00 97.75 82 GLN A C 1
ATOM 655 O O . GLN A 1 82 ? 1.711 2.448 -16.330 1.00 97.75 82 GLN A O 1
ATOM 660 N N . GLY A 1 83 ? 3.099 1.936 -14.644 1.00 97.25 83 GLY A N 1
ATOM 661 C CA . GLY A 1 83 ? 2.847 3.132 -13.843 1.00 97.25 83 GLY A CA 1
ATOM 662 C C . GLY A 1 83 ? 1.654 3.003 -12.895 1.00 97.25 83 GLY A C 1
ATOM 663 O O . GLY A 1 83 ? 0.857 2.067 -12.965 1.00 97.25 83 GLY A O 1
ATOM 664 N N . ILE A 1 84 ? 1.532 3.964 -11.980 1.00 96.88 84 ILE A N 1
ATOM 665 C CA . ILE A 1 84 ? 0.505 3.949 -10.935 1.00 96.88 84 ILE A CA 1
ATOM 666 C C . ILE A 1 84 ? -0.910 4.054 -11.508 1.00 96.88 84 ILE A C 1
ATOM 668 O O . ILE A 1 84 ? -1.795 3.365 -11.017 1.00 96.88 84 ILE A O 1
ATOM 672 N N . GLU A 1 85 ? -1.128 4.839 -12.567 1.00 96.56 85 GLU A N 1
ATOM 673 C CA . GLU A 1 85 ? -2.456 4.972 -13.184 1.00 96.56 85 GLU A CA 1
ATOM 674 C C . GLU A 1 85 ? -2.947 3.652 -13.782 1.00 96.56 85 GLU A C 1
ATOM 676 O O . GLU A 1 85 ? -4.095 3.270 -13.575 1.00 96.56 85 GLU A O 1
ATOM 681 N N . ALA A 1 86 ? -2.070 2.895 -14.448 1.00 96.69 86 ALA A N 1
ATOM 682 C CA . ALA A 1 86 ? -2.426 1.570 -14.951 1.00 96.69 86 ALA A CA 1
ATOM 683 C C . ALA A 1 86 ? -2.763 0.594 -13.810 1.00 96.69 86 ALA A C 1
ATOM 685 O O . ALA A 1 86 ? -3.688 -0.214 -13.933 1.00 96.69 86 ALA A O 1
ATOM 686 N N . ALA A 1 87 ? -2.048 0.675 -12.682 1.00 96.81 87 ALA A N 1
ATOM 687 C CA . ALA A 1 87 ? -2.351 -0.138 -11.507 1.00 96.81 87 ALA A CA 1
ATOM 688 C C . ALA A 1 87 ? -3.666 0.278 -10.828 1.00 96.81 87 ALA A C 1
ATOM 690 O O . ALA A 1 87 ? -4.443 -0.596 -10.458 1.00 96.81 87 ALA A O 1
ATOM 691 N N . LEU A 1 88 ? -3.954 1.578 -10.713 1.00 96.75 88 LEU A N 1
ATOM 692 C CA . LEU A 1 88 ? -5.227 2.089 -10.188 1.00 96.75 88 LEU A CA 1
ATOM 693 C C . LEU A 1 88 ? -6.406 1.652 -11.060 1.00 96.75 88 LEU A C 1
ATOM 695 O O . LEU A 1 88 ? -7.401 1.154 -10.536 1.00 96.75 88 LEU A O 1
ATOM 699 N N . LEU A 1 89 ? -6.259 1.750 -12.385 1.00 96.00 89 LEU A N 1
ATOM 700 C CA . LEU A 1 89 ? -7.249 1.260 -13.342 1.00 96.00 89 LEU A CA 1
ATOM 701 C C . LEU A 1 89 ? -7.463 -0.254 -13.208 1.00 96.00 89 LEU A C 1
ATOM 703 O O . LEU A 1 89 ? -8.602 -0.711 -13.192 1.00 96.00 89 LEU A O 1
ATOM 707 N N . THR A 1 90 ? -6.384 -1.031 -13.056 1.00 95.62 90 THR A N 1
ATOM 708 C CA . THR A 1 90 ? -6.461 -2.483 -12.796 1.00 95.62 90 THR A CA 1
ATOM 709 C C . THR A 1 90 ? -7.210 -2.779 -11.492 1.00 95.62 90 THR A C 1
ATOM 711 O O . THR A 1 90 ? -7.988 -3.727 -11.423 1.00 95.62 90 THR A O 1
ATOM 714 N N . GLY A 1 91 ? -7.006 -1.951 -10.467 1.00 95.25 91 GLY A N 1
ATOM 715 C CA . GLY A 1 91 ? -7.698 -2.035 -9.183 1.00 95.25 91 GLY A CA 1
ATOM 716 C C . GLY A 1 91 ? -9.129 -1.502 -9.197 1.00 95.25 91 GLY A C 1
ATOM 717 O O . GLY A 1 91 ? -9.802 -1.586 -8.173 1.00 95.25 91 GLY A O 1
ATOM 718 N N . GLY A 1 92 ? -9.585 -0.941 -10.321 1.00 96.06 92 GLY A N 1
ATOM 719 C CA . GLY A 1 92 ? -10.907 -0.338 -10.459 1.00 96.06 92 GLY A CA 1
ATOM 720 C C . GLY A 1 92 ? -11.104 0.931 -9.631 1.00 96.06 92 GLY A C 1
ATOM 721 O O . GLY A 1 92 ? -12.239 1.261 -9.327 1.00 96.06 92 GLY A O 1
ATOM 722 N N . TYR A 1 93 ? -10.029 1.624 -9.231 1.00 96.12 93 TYR A N 1
ATOM 723 C CA . TYR A 1 93 ? -10.101 2.788 -8.335 1.00 96.12 93 TYR A CA 1
ATOM 724 C C . TYR A 1 93 ? -10.880 2.520 -7.026 1.00 96.12 93 TYR A C 1
ATOM 726 O O . TYR A 1 93 ? -11.481 3.434 -6.464 1.00 96.12 93 TYR A O 1
ATOM 734 N N . LEU A 1 94 ? -10.847 1.280 -6.514 1.00 96.44 94 LEU A N 1
ATOM 735 C CA . LEU A 1 94 ? -11.699 0.839 -5.401 1.00 96.44 94 LEU A CA 1
ATOM 736 C C . LEU A 1 94 ? -11.611 1.740 -4.160 1.00 96.44 94 LEU A C 1
ATOM 738 O O . LEU A 1 94 ? -12.645 2.067 -3.591 1.00 96.44 94 LEU A O 1
ATOM 742 N N . ILE A 1 95 ? -10.418 2.178 -3.737 1.00 95.94 95 ILE A N 1
ATOM 743 C CA . ILE A 1 95 ? -10.306 3.096 -2.587 1.00 95.94 95 ILE A CA 1
ATOM 744 C C . ILE A 1 95 ? -11.071 4.399 -2.846 1.00 95.94 95 ILE A C 1
ATOM 746 O O . ILE A 1 95 ? -11.823 4.838 -1.986 1.00 95.94 95 ILE A O 1
ATOM 750 N N . SER A 1 96 ? -10.953 4.990 -4.037 1.00 94.69 96 SER A N 1
ATOM 751 C CA . SER A 1 96 ? -11.700 6.204 -4.389 1.00 94.69 96 SER A CA 1
ATOM 752 C C . SER A 1 96 ? -13.214 5.981 -4.390 1.00 94.69 96 SER A C 1
ATOM 754 O O . SER A 1 96 ? -13.960 6.881 -4.012 1.00 94.69 96 SER A O 1
ATOM 756 N N . GLU A 1 97 ? -13.688 4.798 -4.783 1.00 95.31 97 GLU A N 1
ATOM 757 C CA . GLU A 1 97 ? -15.108 4.449 -4.661 1.00 95.31 97 GLU A CA 1
ATOM 758 C C . GLU A 1 97 ? -15.532 4.291 -3.194 1.00 95.31 97 GLU A C 1
ATOM 760 O O . GLU A 1 97 ? -16.583 4.802 -2.803 1.00 95.31 97 GLU A O 1
ATOM 765 N N . LEU A 1 98 ? -14.711 3.635 -2.368 1.00 95.44 98 LEU A N 1
ATOM 766 C CA . LEU A 1 98 ? -14.973 3.442 -0.939 1.00 95.44 98 LEU A CA 1
ATOM 767 C C . LEU A 1 98 ? -14.997 4.764 -0.164 1.00 95.44 98 LEU A C 1
ATOM 769 O O . LEU A 1 98 ? -15.819 4.905 0.733 1.00 95.44 98 LEU A O 1
ATOM 773 N N . GLU A 1 99 ? -14.198 5.763 -0.549 1.00 95.62 99 GLU A N 1
ATOM 774 C CA . GLU A 1 99 ? -14.251 7.107 0.054 1.00 95.62 99 GLU A CA 1
ATOM 775 C C . GLU A 1 99 ? -15.601 7.825 -0.163 1.00 95.62 99 GLU A C 1
ATOM 777 O O . GLU A 1 99 ? -15.892 8.820 0.496 1.00 95.62 99 GLU A O 1
ATOM 782 N N . ASN A 1 100 ? -16.455 7.318 -1.060 1.00 96.06 100 ASN A N 1
ATOM 783 C CA . ASN A 1 100 ? -17.809 7.831 -1.288 1.00 96.06 100 ASN A CA 1
ATOM 784 C C . ASN A 1 100 ? -18.906 6.985 -0.622 1.00 96.06 100 ASN A C 1
ATOM 786 O O . ASN A 1 100 ? -20.091 7.278 -0.790 1.00 96.06 100 ASN A O 1
ATOM 790 N N . HIS A 1 101 ? -18.537 5.939 0.119 1.00 96.12 101 HIS A N 1
ATOM 791 C CA . HIS A 1 101 ? -19.475 5.039 0.780 1.00 96.12 101 HIS A CA 1
ATOM 792 C C . HIS A 1 101 ? -19.208 4.993 2.278 1.00 96.12 101 HIS A C 1
ATOM 794 O O . HIS A 1 101 ? -18.088 4.775 2.733 1.00 96.12 101 HIS A O 1
ATOM 800 N N . SER A 1 102 ? -20.272 5.154 3.054 1.00 97.00 102 SER A N 1
ATOM 801 C CA . SER A 1 102 ? -20.209 5.041 4.501 1.00 97.00 102 SER A CA 1
ATOM 802 C C . SER A 1 102 ? -20.657 3.676 5.001 1.00 97.00 102 SER A C 1
ATOM 804 O O . SER A 1 102 ? -21.395 2.948 4.333 1.00 97.00 102 SER A O 1
ATOM 806 N N . LEU A 1 103 ? -20.199 3.327 6.203 1.00 97.25 103 LEU A N 1
ATOM 807 C CA . LEU A 1 103 ? -20.690 2.163 6.928 1.00 97.25 103 LEU A CA 1
ATOM 808 C C . LEU A 1 103 ? -22.030 2.494 7.600 1.00 97.25 103 LEU A C 1
ATOM 810 O O . LEU A 1 103 ? -22.322 3.651 7.918 1.00 97.25 103 LEU A O 1
ATOM 814 N N . ALA A 1 104 ? -22.845 1.463 7.814 1.00 97.12 104 ALA A N 1
ATOM 815 C CA . ALA A 1 104 ? -24.141 1.603 8.466 1.00 97.12 104 ALA A CA 1
ATOM 816 C C . ALA A 1 104 ? -23.994 1.986 9.960 1.00 97.12 104 ALA A C 1
ATOM 818 O O . ALA A 1 104 ? -22.991 1.624 10.580 1.00 97.12 104 ALA A O 1
ATOM 819 N N . PRO A 1 105 ? -24.974 2.694 10.559 1.00 97.31 105 PRO A N 1
ATOM 820 C CA . PRO A 1 105 ? -24.887 3.171 11.946 1.00 97.31 105 PRO A CA 1
ATOM 821 C C . PRO A 1 105 ? -24.713 2.088 13.017 1.00 97.31 105 PRO A C 1
ATOM 823 O O . PRO A 1 105 ? -24.234 2.373 14.108 1.00 97.31 105 PRO A O 1
ATOM 826 N N . ASP A 1 106 ? -25.136 0.859 12.730 1.00 96.81 106 ASP A N 1
ATOM 827 C CA . ASP A 1 106 ? -25.025 -0.302 13.615 1.00 96.81 106 ASP A CA 1
ATOM 828 C C . ASP A 1 106 ? -23.649 -0.984 13.554 1.00 96.81 106 ASP A C 1
ATOM 830 O O . ASP A 1 106 ? -23.393 -1.929 14.300 1.00 96.81 106 ASP A O 1
ATOM 834 N N . ILE A 1 107 ? -22.747 -0.504 12.694 1.00 96.88 107 ILE A N 1
ATOM 835 C CA . ILE A 1 107 ? -21.377 -1.000 12.601 1.00 96.88 107 ILE A CA 1
ATOM 836 C C . ILE A 1 107 ? -20.482 -0.255 13.587 1.00 96.88 107 ILE A C 1
ATOM 838 O O . ILE A 1 107 ? -20.357 0.971 13.551 1.00 96.88 107 ILE A O 1
ATOM 842 N N . GLU A 1 108 ? -19.782 -1.025 14.414 1.00 96.38 108 GLU A N 1
ATOM 843 C CA . GLU A 1 108 ? -18.661 -0.533 15.203 1.00 96.38 108 GLU A CA 1
ATOM 844 C C . GLU A 1 108 ? -17.330 -0.895 14.543 1.00 96.38 108 GLU A C 1
ATOM 846 O O . GLU A 1 108 ? -17.162 -1.987 13.994 1.00 96.38 108 GLU A O 1
ATOM 851 N N . LEU A 1 109 ? -16.352 0.003 14.636 1.00 96.31 109 LEU A N 1
ATOM 852 C CA . LEU A 1 109 ? -15.003 -0.239 14.139 1.00 96.31 109 LEU A CA 1
ATOM 853 C C . LEU A 1 109 ? -13.941 0.271 15.109 1.00 96.31 109 LEU A C 1
ATOM 855 O O . LEU A 1 109 ? -14.110 1.290 15.777 1.00 96.31 109 LEU A O 1
ATOM 859 N N . SER A 1 110 ? -12.807 -0.422 15.126 1.00 97.31 110 SER A N 1
ATOM 860 C CA . SER A 1 110 ? -11.587 0.026 15.790 1.00 97.31 110 SER A CA 1
ATOM 861 C C . SER A 1 110 ? -10.421 -0.115 14.824 1.00 97.31 110 SER A C 1
ATOM 863 O O . SER A 1 110 ? -10.295 -1.133 14.144 1.00 97.31 110 SER A O 1
ATOM 865 N N . VAL A 1 111 ? -9.540 0.882 14.783 1.00 97.62 111 VAL A N 1
ATOM 866 C CA . VAL A 1 111 ? -8.427 0.926 13.827 1.00 97.62 111 VAL A CA 1
ATOM 867 C C . VAL A 1 111 ? -7.090 0.968 14.552 1.00 97.62 111 VAL A C 1
ATOM 869 O O . VAL A 1 111 ? -6.864 1.812 15.419 1.00 97.62 111 VAL A O 1
ATOM 872 N N . LEU A 1 112 ? -6.187 0.063 14.177 1.00 97.69 112 LEU A N 1
ATOM 873 C CA . LEU A 1 112 ? -4.819 -0.001 14.681 1.00 97.69 112 LEU A CA 1
ATOM 874 C C . LEU A 1 112 ? -3.834 0.153 13.523 1.00 97.69 112 LEU A C 1
ATOM 876 O O . LEU A 1 112 ? -3.868 -0.627 12.578 1.00 97.69 112 LEU A O 1
ATOM 880 N N . ALA A 1 113 ? -2.926 1.120 13.639 1.00 98.00 113 ALA A N 1
ATOM 881 C CA . ALA A 1 113 ? -1.839 1.342 12.693 1.00 98.00 113 ALA A CA 1
ATOM 882 C C . ALA A 1 113 ? -0.471 1.121 13.353 1.00 98.00 113 ALA A C 1
ATOM 884 O O . ALA A 1 113 ? -0.250 1.500 14.508 1.00 98.00 113 ALA A O 1
ATOM 885 N N . GLY A 1 114 ? 0.459 0.531 12.602 1.00 96.56 114 GLY A N 1
ATOM 886 C CA . GLY A 1 114 ? 1.873 0.486 12.964 1.00 96.56 114 GLY A CA 1
ATOM 887 C C . GLY A 1 114 ? 2.605 1.781 12.584 1.00 96.56 114 GLY A C 1
ATOM 888 O O . GLY A 1 114 ? 2.147 2.546 11.735 1.00 96.56 114 GLY A O 1
ATOM 889 N N . GLU A 1 115 ? 3.755 2.029 13.206 1.00 95.12 115 GLU A N 1
ATOM 890 C CA . GLU A 1 115 ? 4.621 3.186 12.899 1.00 95.12 115 GLU A CA 1
ATOM 891 C C . GLU A 1 115 ? 6.123 2.852 12.859 1.00 95.12 115 GLU A C 1
ATOM 893 O O . GLU A 1 115 ? 6.953 3.754 12.745 1.00 95.12 115 GLU A O 1
ATOM 898 N N . SER A 1 116 ? 6.497 1.571 12.974 1.00 93.75 116 SER A N 1
ATOM 899 C CA . SER A 1 116 ? 7.892 1.145 12.827 1.00 93.75 116 SER A CA 1
ATOM 900 C C . SER A 1 116 ? 8.146 0.650 11.411 1.00 93.75 116 SER A C 1
ATOM 902 O O . SER A 1 116 ? 7.537 -0.315 10.968 1.00 93.75 116 SER A O 1
ATOM 904 N N . HIS A 1 117 ? 9.105 1.246 10.713 1.00 89.31 117 HIS A N 1
ATOM 905 C CA . HIS A 1 117 ? 9.482 0.839 9.357 1.00 89.31 117 HIS A CA 1
ATOM 906 C C . HIS A 1 117 ? 10.593 -0.227 9.299 1.00 89.31 117 HIS A C 1
ATOM 908 O O . HIS A 1 117 ? 11.159 -0.486 8.230 1.00 89.31 117 HIS A O 1
ATOM 914 N N . LEU A 1 118 ? 10.986 -0.777 10.451 1.00 86.88 118 LEU A N 1
ATOM 915 C CA . LEU A 1 118 ? 12.116 -1.694 10.579 1.00 86.88 118 LEU A CA 1
ATOM 916 C C . LEU A 1 118 ? 11.650 -3.147 10.592 1.00 86.88 118 LEU A C 1
ATOM 918 O O . LEU A 1 118 ? 10.957 -3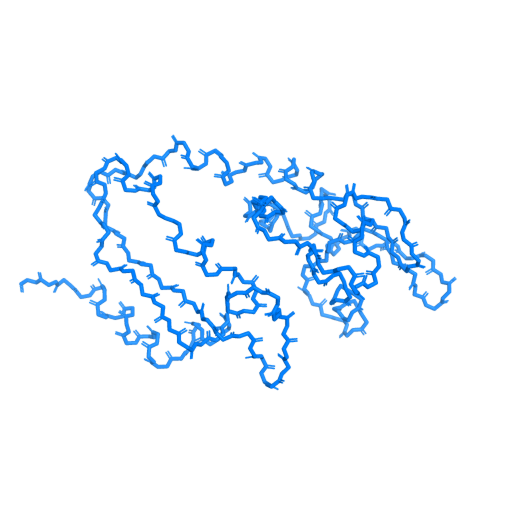.572 11.513 1.00 86.88 118 LEU A O 1
ATOM 922 N N . PHE A 1 119 ? 12.131 -3.926 9.626 1.00 81.81 119 PHE A N 1
ATOM 923 C CA . PHE A 1 119 ? 11.952 -5.374 9.553 1.00 81.81 119 PHE A CA 1
ATOM 924 C C . PHE A 1 119 ? 13.279 -6.054 9.849 1.00 81.81 119 PHE A C 1
ATOM 926 O O . PHE A 1 119 ? 14.188 -5.995 9.028 1.00 81.81 119 PHE A O 1
ATOM 933 N N . ALA A 1 120 ? 13.420 -6.671 11.027 1.00 77.75 120 ALA A N 1
ATOM 934 C CA . ALA A 1 120 ? 14.680 -7.296 11.449 1.00 77.75 120 ALA A CA 1
ATOM 935 C C . ALA A 1 120 ? 15.907 -6.373 11.239 1.00 77.75 120 ALA A C 1
ATOM 937 O O . ALA A 1 120 ? 16.933 -6.789 10.712 1.00 77.75 120 ALA A O 1
ATOM 938 N N . MET A 1 121 ? 15.772 -5.097 11.632 1.00 72.88 121 MET A N 1
ATOM 939 C CA . MET A 1 121 ? 16.744 -4.003 11.437 1.00 72.88 121 MET A CA 1
ATOM 940 C C . MET A 1 121 ? 16.926 -3.484 10.002 1.00 72.88 121 MET A C 1
ATOM 942 O O . MET A 1 121 ? 17.673 -2.528 9.803 1.00 72.88 121 MET A O 1
ATOM 946 N N . ILE A 1 122 ? 16.227 -4.039 9.012 1.00 73.12 122 ILE A N 1
ATOM 947 C CA . ILE A 1 122 ? 16.245 -3.542 7.636 1.00 73.12 122 ILE A CA 1
ATOM 948 C C . ILE A 1 122 ? 15.136 -2.491 7.471 1.00 73.12 122 ILE A C 1
ATOM 950 O O . ILE A 1 122 ? 13.958 -2.810 7.661 1.00 73.12 122 ILE A O 1
ATOM 954 N N . PRO A 1 123 ? 15.468 -1.236 7.123 1.00 74.62 123 PRO A N 1
ATOM 955 C CA . PRO A 1 123 ? 14.465 -0.239 6.780 1.00 74.62 123 PRO A CA 1
ATOM 956 C C . PRO A 1 123 ? 13.862 -0.542 5.401 1.00 74.62 123 PRO A C 1
ATOM 958 O O . PRO A 1 123 ? 14.587 -0.548 4.409 1.00 74.62 123 PRO A O 1
ATOM 961 N N . LEU A 1 124 ? 12.545 -0.774 5.324 1.00 76.00 124 LEU A N 1
ATOM 962 C CA . LEU A 1 124 ? 11.864 -1.006 4.037 1.00 76.00 124 LEU A CA 1
ATOM 963 C C . LEU A 1 124 ? 11.258 0.265 3.430 1.00 76.00 124 LEU A C 1
ATOM 965 O O . LEU A 1 124 ? 11.334 0.453 2.217 1.00 76.00 124 LEU A O 1
ATOM 969 N N . GLN A 1 125 ? 10.683 1.146 4.254 1.00 77.62 125 GLN A N 1
ATOM 970 C CA . GLN A 1 125 ? 10.151 2.444 3.833 1.00 77.62 125 GLN A CA 1
ATOM 971 C C . GLN A 1 125 ? 10.375 3.496 4.917 1.00 77.62 125 GLN A C 1
ATOM 973 O O . GLN A 1 125 ? 9.700 3.486 5.936 1.00 77.62 125 GLN A O 1
ATOM 978 N N . THR A 1 126 ? 11.308 4.416 4.691 1.00 77.44 126 THR A N 1
ATOM 979 C CA . THR A 1 126 ? 11.704 5.444 5.670 1.00 77.44 126 THR A CA 1
ATOM 980 C C . THR A 1 126 ? 11.244 6.847 5.309 1.00 77.44 126 THR A C 1
ATOM 982 O O . THR A 1 126 ? 11.342 7.745 6.139 1.00 77.44 126 THR A O 1
ATOM 985 N N . SER A 1 127 ? 10.764 7.060 4.082 1.00 79.31 127 SER A N 1
ATOM 986 C CA . SER A 1 127 ? 10.443 8.407 3.598 1.00 79.31 127 SER A CA 1
ATOM 987 C C . SER A 1 127 ? 9.165 8.986 4.215 1.00 79.31 127 SER A C 1
ATOM 989 O O . SER A 1 127 ? 8.984 10.201 4.189 1.00 79.31 127 SER A O 1
ATOM 991 N N . ILE A 1 128 ? 8.279 8.140 4.759 1.00 86.19 128 ILE A N 1
ATOM 992 C CA . ILE A 1 128 ? 6.948 8.518 5.264 1.00 86.19 128 ILE A CA 1
ATOM 993 C C . ILE A 1 128 ? 6.616 7.706 6.518 1.00 86.19 128 ILE A C 1
ATOM 995 O O . ILE A 1 128 ? 6.916 6.508 6.542 1.00 86.19 128 ILE A O 1
ATOM 999 N N . PRO A 1 129 ? 5.960 8.306 7.534 1.00 91.38 129 PRO A N 1
ATOM 1000 C CA . PRO A 1 129 ? 5.461 7.573 8.692 1.00 91.38 129 PRO A CA 1
ATOM 1001 C C . PRO A 1 129 ? 4.553 6.398 8.309 1.00 91.38 129 PRO A C 1
ATOM 1003 O O . PRO A 1 129 ? 3.572 6.547 7.576 1.00 91.38 129 PRO A O 1
ATOM 1006 N N . GLY A 1 130 ? 4.844 5.225 8.858 1.00 93.38 130 GLY A N 1
ATOM 1007 C CA . GLY A 1 130 ? 4.088 4.009 8.593 1.00 93.38 130 GLY A CA 1
ATOM 1008 C C . GLY A 1 130 ? 4.759 2.785 9.193 1.00 93.38 130 GLY A C 1
ATOM 1009 O O . GLY A 1 130 ? 5.784 2.882 9.865 1.00 93.38 130 GLY A O 1
ATOM 1010 N N . ASP A 1 131 ? 4.195 1.622 8.916 1.00 93.75 131 ASP A N 1
ATOM 1011 C CA . ASP A 1 131 ? 4.654 0.332 9.447 1.00 93.75 131 ASP A CA 1
ATOM 1012 C C . ASP A 1 131 ? 5.703 -0.357 8.544 1.00 93.75 131 ASP A C 1
ATOM 1014 O O . ASP A 1 131 ? 5.979 -1.556 8.653 1.00 93.75 131 ASP A O 1
ATOM 1018 N N . GLY A 1 132 ? 6.269 0.426 7.621 1.00 89.88 132 GLY A N 1
ATOM 1019 C CA . GLY A 1 132 ? 7.234 0.024 6.604 1.00 89.88 132 GLY A CA 1
ATOM 1020 C C . GLY A 1 132 ? 6.632 -0.614 5.348 1.00 89.88 132 GLY A C 1
ATOM 1021 O O . GLY A 1 132 ? 7.385 -0.889 4.414 1.00 89.88 132 GLY A O 1
ATOM 1022 N N . ILE A 1 133 ? 5.306 -0.786 5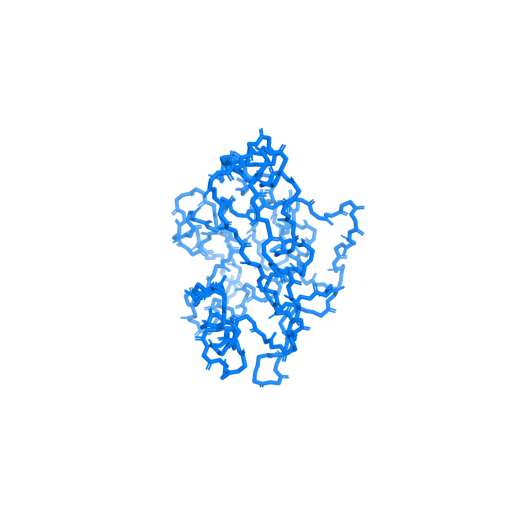.283 1.00 89.31 133 ILE A N 1
ATOM 1023 C CA . ILE A 1 133 ? 4.574 -1.156 4.061 1.00 89.31 133 ILE A CA 1
ATOM 1024 C C . ILE A 1 133 ? 3.432 -0.167 3.802 1.00 89.31 133 ILE A C 1
ATOM 1026 O O . ILE A 1 133 ? 3.357 0.413 2.718 1.00 89.31 133 ILE A O 1
ATOM 1030 N N . VAL A 1 134 ? 2.577 0.058 4.799 1.00 92.12 134 VAL A N 1
ATOM 1031 C CA . VAL A 1 134 ? 1.391 0.919 4.735 1.00 92.12 134 VAL A CA 1
ATOM 1032 C C . VAL A 1 134 ? 1.681 2.255 5.421 1.00 92.12 134 VAL A C 1
ATOM 1034 O O . VAL A 1 134 ? 2.285 2.306 6.496 1.00 92.12 134 VAL A O 1
ATOM 1037 N N . PHE A 1 135 ? 1.251 3.362 4.807 1.00 93.56 135 PHE A N 1
ATOM 1038 C CA . PHE A 1 135 ? 1.365 4.683 5.431 1.00 93.56 135 PHE A CA 1
ATOM 1039 C C . PHE A 1 135 ? 0.403 4.801 6.603 1.00 93.56 135 PHE A C 1
ATOM 1041 O O . PHE A 1 135 ? -0.750 4.380 6.517 1.00 93.56 135 PHE A O 1
ATOM 1048 N N . ARG A 1 136 ? 0.859 5.444 7.679 1.00 95.06 136 ARG A N 1
ATOM 1049 C CA . ARG A 1 136 ? 0.041 5.651 8.877 1.00 95.06 136 ARG A CA 1
ATOM 1050 C C . ARG A 1 136 ? -1.264 6.372 8.541 1.00 95.06 136 ARG A C 1
ATOM 1052 O O . ARG A 1 136 ? -2.314 5.954 9.001 1.00 95.06 136 ARG A O 1
ATOM 1059 N N . GLU A 1 137 ? -1.210 7.423 7.729 1.00 94.50 137 GLU A N 1
ATOM 1060 C CA . GLU A 1 137 ? -2.411 8.172 7.335 1.00 94.50 137 GLU A CA 1
ATOM 1061 C C . GLU A 1 137 ? -3.368 7.340 6.487 1.00 94.50 137 GLU A C 1
ATOM 1063 O O . GLU A 1 137 ? -4.569 7.386 6.721 1.00 94.50 137 GLU A O 1
ATOM 1068 N N . SER A 1 138 ? -2.846 6.490 5.600 1.00 94.62 138 SER A N 1
ATOM 1069 C CA . SER A 1 138 ? -3.673 5.538 4.854 1.00 94.62 138 SER A CA 1
ATOM 1070 C C . SER A 1 138 ? -4.387 4.554 5.778 1.00 94.62 138 SER A C 1
ATOM 1072 O O . SER A 1 138 ? -5.568 4.299 5.584 1.00 94.62 138 SER A O 1
ATOM 1074 N N . ALA A 1 139 ? -3.695 4.007 6.780 1.00 95.94 139 ALA A N 1
ATOM 1075 C CA . ALA A 1 139 ? -4.293 3.065 7.725 1.00 95.94 139 ALA A CA 1
ATOM 1076 C C . ALA A 1 139 ? -5.307 3.733 8.665 1.00 95.94 139 ALA A C 1
ATOM 1078 O O . ALA A 1 139 ? -6.238 3.084 9.128 1.00 95.94 139 ALA A O 1
ATOM 1079 N N . LEU A 1 140 ? -5.111 5.016 8.976 1.00 96.81 140 LEU A N 1
ATOM 1080 C CA . LEU A 1 140 ? -5.947 5.774 9.903 1.00 96.81 140 LEU A CA 1
ATOM 1081 C C . LEU A 1 140 ? -7.069 6.563 9.216 1.00 96.81 140 LEU A C 1
ATOM 1083 O O . LEU A 1 140 ? -7.848 7.195 9.935 1.00 96.81 140 LEU A O 1
ATOM 1087 N N . ASN A 1 141 ? -7.176 6.547 7.886 1.00 96.12 141 ASN A N 1
ATOM 1088 C CA . ASN A 1 141 ? -8.288 7.191 7.196 1.00 96.12 141 ASN A CA 1
ATOM 1089 C C . ASN A 1 141 ? -9.582 6.402 7.445 1.00 96.12 141 ASN A C 1
ATOM 1091 O O . ASN A 1 141 ? -9.716 5.257 7.024 1.00 96.12 141 ASN A O 1
ATOM 1095 N N . THR A 1 142 ? -10.525 7.010 8.163 1.00 97.25 142 THR A N 1
ATOM 1096 C CA . THR A 1 142 ? -11.833 6.403 8.466 1.00 97.25 142 THR A CA 1
ATOM 1097 C C . THR A 1 142 ? -12.977 7.369 8.202 1.00 97.25 142 THR A C 1
ATOM 1099 O O . THR A 1 142 ? -14.086 7.126 8.675 1.00 97.25 142 THR A O 1
ATOM 1102 N N . ASP A 1 143 ? -12.715 8.492 7.537 1.00 96.81 143 ASP A N 1
ATOM 1103 C CA . ASP A 1 143 ? -13.657 9.609 7.484 1.00 96.81 143 ASP A CA 1
ATOM 1104 C C . ASP A 1 143 ? -14.915 9.210 6.709 1.00 96.81 143 ASP A C 1
ATOM 1106 O O . ASP A 1 143 ? -16.027 9.337 7.226 1.00 96.81 143 ASP A O 1
ATOM 1110 N N . ALA A 1 144 ? -14.739 8.600 5.533 1.00 96.94 144 ALA A N 1
ATOM 1111 C CA . ALA A 1 144 ? -15.837 8.031 4.758 1.00 96.94 144 ALA A CA 1
ATOM 1112 C C . ALA A 1 144 ? -16.601 6.951 5.540 1.00 96.94 144 ALA A C 1
ATOM 1114 O O . ALA A 1 144 ? -17.832 6.956 5.568 1.00 96.94 144 ALA A O 1
ATOM 1115 N N . MET A 1 145 ? -15.881 6.077 6.256 1.00 97.38 145 MET A N 1
ATOM 1116 C CA . MET A 1 145 ? -16.480 4.971 7.012 1.00 97.38 145 MET A CA 1
ATOM 1117 C C . MET A 1 145 ? -17.494 5.464 8.052 1.00 97.38 145 MET A C 1
ATOM 1119 O O . MET A 1 145 ? -18.586 4.908 8.147 1.00 97.38 145 MET A O 1
ATOM 1123 N N . VAL A 1 146 ? -17.161 6.516 8.807 1.00 97.62 146 VAL A N 1
ATOM 1124 C CA . VAL A 1 146 ? -18.006 7.028 9.905 1.00 97.62 146 VAL A CA 1
ATOM 1125 C C . VAL A 1 146 ? -19.035 8.064 9.457 1.00 97.62 146 VAL A C 1
ATOM 1127 O O . VAL A 1 146 ? -19.955 8.369 10.215 1.00 97.62 146 VAL A O 1
ATOM 1130 N N . ALA A 1 147 ? -18.939 8.586 8.230 1.00 97.19 147 ALA A N 1
ATOM 1131 C CA . ALA A 1 147 ? -19.841 9.623 7.722 1.00 97.19 147 ALA A CA 1
ATOM 1132 C C . ALA A 1 147 ? -21.330 9.210 7.737 1.00 97.19 147 ALA A C 1
ATOM 1134 O O . ALA A 1 147 ? -22.213 10.063 7.795 1.00 97.19 147 ALA A O 1
ATOM 1135 N N . GLY A 1 148 ? -21.610 7.903 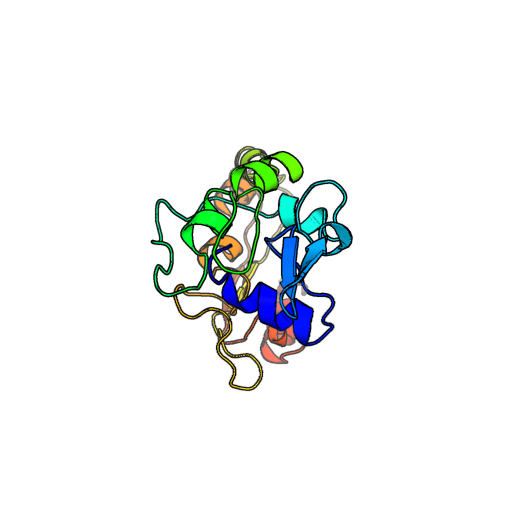7.706 1.00 95.44 148 GLY A N 1
ATOM 1136 C CA . GLY A 1 148 ? -22.951 7.309 7.762 1.00 95.44 148 GLY A CA 1
ATOM 1137 C C . GLY A 1 148 ? -23.478 7.043 9.170 1.00 95.44 148 GLY A C 1
ATOM 1138 O O . GLY A 1 148 ? -24.578 6.518 9.299 1.00 95.44 148 GLY A O 1
ATOM 1139 N N . GLY A 1 149 ? -22.723 7.397 10.213 1.00 96.69 149 GLY A N 1
ATOM 1140 C CA . GLY A 1 149 ? -23.103 7.198 11.613 1.00 96.69 149 GLY A CA 1
ATOM 1141 C C . GLY A 1 149 ? -22.506 5.956 12.276 1.00 96.69 149 GLY A C 1
ATOM 1142 O O . GLY A 1 149 ? -22.831 5.698 13.430 1.00 96.69 149 GLY A O 1
ATOM 1143 N N . ALA A 1 150 ? -21.647 5.201 11.584 1.00 97.75 150 ALA A N 1
ATOM 1144 C CA . ALA A 1 150 ? -20.909 4.091 12.185 1.00 97.75 150 ALA A CA 1
ATOM 1145 C C . ALA A 1 150 ? -20.025 4.561 13.351 1.00 97.75 150 ALA A C 1
ATOM 1147 O O . ALA A 1 150 ? -19.464 5.663 13.333 1.00 97.75 150 ALA A O 1
ATOM 1148 N N . HIS A 1 151 ? -19.875 3.711 14.364 1.00 96.75 151 HIS A N 1
ATOM 1149 C CA . HIS A 1 151 ? -19.224 4.075 15.617 1.00 96.75 151 HIS A CA 1
ATOM 1150 C C . HIS A 1 151 ? -17.749 3.659 15.638 1.00 96.75 151 HIS A C 1
ATOM 1152 O O . HIS A 1 151 ? -17.402 2.489 15.805 1.00 96.75 151 HIS A O 1
ATOM 1158 N N . LEU A 1 152 ? -16.854 4.639 15.509 1.00 96.69 152 LEU A N 1
ATOM 1159 C CA . LEU A 1 152 ? -15.422 4.435 15.720 1.00 96.69 152 LEU A CA 1
ATOM 1160 C C . LEU A 1 152 ? -15.114 4.366 17.226 1.00 96.69 152 LEU A C 1
ATOM 1162 O O . LEU A 1 152 ? -15.034 5.401 17.886 1.00 96.69 152 LEU A O 1
ATOM 1166 N N . LYS A 1 153 ? -14.901 3.157 17.757 1.00 96.00 153 LYS A N 1
ATOM 1167 C CA . LYS A 1 153 ? -14.639 2.923 19.189 1.00 96.00 153 LYS A CA 1
ATOM 1168 C C . LYS A 1 153 ? -13.254 3.408 19.614 1.00 96.00 153 LYS A C 1
ATOM 1170 O O . LYS A 1 153 ? -13.092 4.002 20.677 1.00 96.00 153 LYS A O 1
ATOM 1175 N N . ASP A 1 154 ? -12.236 3.094 18.812 1.00 96.31 154 ASP A N 1
ATOM 1176 C CA . ASP A 1 154 ? -10.841 3.436 19.095 1.00 96.31 154 ASP A CA 1
ATOM 1177 C C . ASP A 1 154 ? -10.037 3.554 17.795 1.00 96.31 154 ASP A C 1
ATOM 1179 O O . ASP A 1 154 ? -10.252 2.820 16.827 1.00 96.31 154 ASP A O 1
ATOM 1183 N N . LYS A 1 155 ? -9.064 4.461 17.790 1.00 96.81 155 LYS A N 1
ATOM 1184 C CA . LYS A 1 155 ? -8.113 4.658 16.697 1.00 96.81 155 LYS A CA 1
ATOM 1185 C C . LYS A 1 155 ? -6.731 4.834 17.308 1.00 96.81 155 LYS A C 1
ATOM 1187 O O . LYS A 1 155 ? -6.482 5.801 18.028 1.00 96.81 155 LYS A O 1
ATOM 1192 N N . ARG A 1 156 ? -5.825 3.892 17.044 1.00 97.12 156 ARG A N 1
ATOM 1193 C CA . ARG A 1 156 ? -4.550 3.803 17.758 1.00 97.12 156 ARG A CA 1
ATOM 1194 C C . ARG A 1 156 ? -3.359 3.605 16.840 1.00 97.12 156 ARG A C 1
ATOM 1196 O O . ARG A 1 156 ? -3.404 2.839 15.887 1.00 97.12 156 ARG A O 1
ATOM 1203 N N . VAL A 1 157 ? -2.253 4.238 17.220 1.00 98.06 157 VAL A N 1
ATOM 1204 C CA . VAL A 1 157 ? -0.926 3.980 16.660 1.00 98.06 157 VAL A CA 1
ATOM 1205 C C . VAL A 1 157 ? -0.103 3.164 17.651 1.00 98.06 157 VAL A C 1
ATOM 1207 O O . VAL A 1 157 ? -0.174 3.378 18.867 1.00 98.06 157 VAL A O 1
ATOM 1210 N N . MET A 1 158 ? 0.667 2.208 17.140 1.00 97.06 158 MET A N 1
ATOM 1211 C CA . MET A 1 158 ? 1.571 1.384 17.929 1.00 97.06 158 MET A CA 1
ATOM 1212 C C . MET A 1 158 ? 2.930 1.266 17.246 1.00 97.06 158 MET A C 1
ATOM 1214 O O . MET A 1 158 ? 3.014 1.017 16.049 1.00 97.06 158 MET A O 1
ATOM 1218 N N . THR A 1 159 ? 3.999 1.378 18.034 1.00 95.44 159 THR A N 1
ATOM 1219 C CA . THR A 1 159 ? 5.387 1.228 17.580 1.00 95.44 159 THR A CA 1
ATOM 1220 C C . THR A 1 159 ? 5.724 -0.235 17.268 1.00 95.44 159 THR A C 1
ATOM 1222 O O . THR A 1 159 ? 6.415 -0.907 18.029 1.00 95.44 159 THR A O 1
ATOM 1225 N N . VAL A 1 160 ? 5.163 -0.731 16.168 1.00 95.25 160 VAL A N 1
ATOM 1226 C CA . VAL A 1 160 ? 5.352 -2.061 15.575 1.00 95.25 160 VAL A CA 1
ATOM 1227 C C . VAL A 1 160 ? 5.371 -1.929 14.050 1.00 95.25 160 VAL A C 1
ATOM 1229 O O . VAL A 1 160 ? 4.811 -0.968 13.511 1.00 95.25 160 VAL A O 1
ATOM 1232 N N . ASN A 1 161 ? 6.050 -2.849 13.366 1.00 95.06 161 ASN A N 1
ATOM 1233 C CA . ASN A 1 161 ? 6.043 -2.936 11.902 1.00 95.06 161 ASN A CA 1
ATOM 1234 C C . ASN A 1 161 ? 4.839 -3.735 11.374 1.00 95.06 161 ASN A C 1
ATOM 1236 O O . ASN A 1 161 ? 4.080 -4.324 12.148 1.00 95.06 161 ASN A O 1
ATOM 1240 N N . HIS A 1 162 ? 4.677 -3.770 10.048 1.00 94.12 162 HIS A N 1
ATOM 1241 C CA . HIS A 1 162 ? 3.518 -4.388 9.394 1.00 94.12 162 HIS A CA 1
ATOM 1242 C C . HIS A 1 162 ? 3.300 -5.853 9.793 1.00 94.12 162 HIS A C 1
ATOM 1244 O O . HIS A 1 162 ? 2.173 -6.309 9.957 1.00 94.12 162 HIS A O 1
ATOM 1250 N N . ILE A 1 163 ? 4.386 -6.606 9.961 1.00 93.00 163 ILE A N 1
ATOM 1251 C CA . ILE A 1 163 ? 4.329 -8.039 10.264 1.00 93.00 163 ILE A CA 1
ATOM 1252 C C . ILE A 1 163 ? 4.177 -8.266 11.772 1.00 93.00 163 ILE A C 1
ATOM 1254 O O . ILE A 1 163 ? 3.464 -9.174 12.195 1.00 93.00 163 ILE A O 1
ATOM 1258 N N . GLU A 1 164 ? 4.759 -7.399 12.597 1.00 95.19 164 GLU A N 1
ATOM 1259 C CA . GLU A 1 164 ? 4.567 -7.404 14.046 1.00 95.19 164 GLU A CA 1
ATOM 1260 C C . GLU A 1 164 ? 3.116 -7.122 14.450 1.00 95.19 164 GLU A C 1
ATOM 1262 O O . GLU A 1 164 ? 2.677 -7.650 15.470 1.00 95.19 164 GLU A O 1
ATOM 1267 N N . LEU A 1 165 ? 2.333 -6.377 13.660 1.00 95.75 165 LEU A N 1
ATOM 1268 C CA . LEU A 1 165 ? 0.890 -6.224 13.904 1.00 95.75 165 LEU A CA 1
ATOM 1269 C C . LEU A 1 165 ? 0.162 -7.578 14.010 1.00 95.75 165 LEU A C 1
ATOM 1271 O O . LEU A 1 165 ? -0.818 -7.678 14.747 1.00 95.75 165 LEU A O 1
ATOM 1275 N N . LEU A 1 166 ? 0.663 -8.623 13.340 1.00 94.44 166 LEU A N 1
ATOM 1276 C CA . LEU A 1 166 ? 0.044 -9.951 13.310 1.00 94.44 166 LEU A CA 1
ATOM 1277 C C . LEU A 1 166 ? 0.269 -10.771 14.589 1.00 94.44 166 LEU A C 1
ATOM 1279 O O . LEU A 1 166 ? -0.543 -11.639 14.899 1.00 94.44 166 LEU A O 1
ATOM 1283 N N . TYR A 1 167 ? 1.366 -10.544 15.320 1.00 94.94 167 TYR A N 1
ATOM 1284 C CA . TYR A 1 167 ? 1.747 -11.407 16.452 1.00 94.94 167 TYR A CA 1
ATOM 1285 C C . TYR A 1 167 ? 2.212 -10.668 17.707 1.00 94.94 167 TYR A C 1
ATOM 1287 O O . TYR A 1 167 ? 2.381 -11.289 18.759 1.00 94.94 167 TYR A O 1
ATOM 1295 N N . HIS A 1 168 ? 2.464 -9.360 17.642 1.00 97.06 168 HIS A N 1
ATOM 1296 C CA . HIS A 1 168 ? 3.039 -8.641 18.767 1.00 97.06 168 HIS A CA 1
ATOM 1297 C C . HIS A 1 168 ? 2.057 -8.650 19.954 1.00 97.06 168 HIS A C 1
ATOM 1299 O O . HIS A 1 168 ? 0.905 -8.232 19.802 1.00 97.06 168 HIS A O 1
ATOM 1305 N N . PRO A 1 169 ? 2.479 -9.037 21.178 1.00 97.38 169 PRO A N 1
ATOM 1306 C CA . PRO A 1 169 ? 1.555 -9.204 22.302 1.00 97.38 169 PRO A CA 1
ATOM 1307 C C . PRO A 1 169 ? 0.750 -7.947 22.655 1.00 97.38 169 PRO A C 1
ATOM 1309 O O . PRO A 1 169 ? -0.360 -8.044 23.170 1.00 97.38 169 PRO A O 1
ATOM 1312 N N . ARG A 1 170 ? 1.296 -6.749 22.396 1.00 96.88 170 ARG A N 1
ATOM 1313 C CA . ARG A 1 170 ? 0.552 -5.490 22.587 1.00 96.88 170 ARG A CA 1
ATOM 1314 C C . ARG A 1 170 ? -0.575 -5.321 21.566 1.00 96.88 170 ARG A C 1
ATOM 1316 O O . ARG A 1 170 ? -1.622 -4.823 21.964 1.00 96.88 170 ARG A O 1
ATOM 1323 N N . ALA A 1 171 ? -0.372 -5.728 20.311 1.00 97.12 171 ALA A N 1
ATOM 1324 C CA . ALA A 1 171 ? -1.398 -5.671 19.273 1.00 97.12 171 ALA A CA 1
ATOM 1325 C C . ALA A 1 171 ? -2.521 -6.662 19.602 1.00 97.12 171 ALA A C 1
ATOM 1327 O O . ALA A 1 171 ? -3.673 -6.255 19.713 1.00 97.12 171 ALA A O 1
ATOM 1328 N N . ALA A 1 172 ? -2.170 -7.911 19.929 1.00 96.62 172 ALA A N 1
ATOM 1329 C CA . ALA A 1 172 ? -3.134 -8.931 20.345 1.00 96.62 172 ALA A CA 1
ATOM 1330 C C . ALA A 1 172 ? -3.975 -8.498 21.561 1.00 96.62 172 ALA A C 1
ATOM 1332 O O . ALA A 1 172 ? -5.198 -8.595 21.535 1.00 96.62 172 ALA A O 1
ATOM 1333 N N . ARG A 1 173 ? -3.342 -7.944 22.609 1.00 96.50 173 ARG A N 1
ATOM 1334 C CA . ARG A 1 173 ? -4.065 -7.403 23.777 1.00 96.50 173 ARG A CA 1
ATOM 1335 C C . ARG A 1 173 ? -4.967 -6.222 23.432 1.00 96.50 173 ARG A C 1
ATOM 1337 O O . ARG A 1 173 ? -5.996 -6.040 24.072 1.00 96.50 173 ARG A O 1
ATOM 1344 N N . TRP A 1 174 ? -4.561 -5.387 22.478 1.00 96.69 174 TRP A N 1
ATOM 1345 C CA . TRP A 1 174 ? -5.395 -4.276 22.041 1.00 96.69 174 TRP A CA 1
ATOM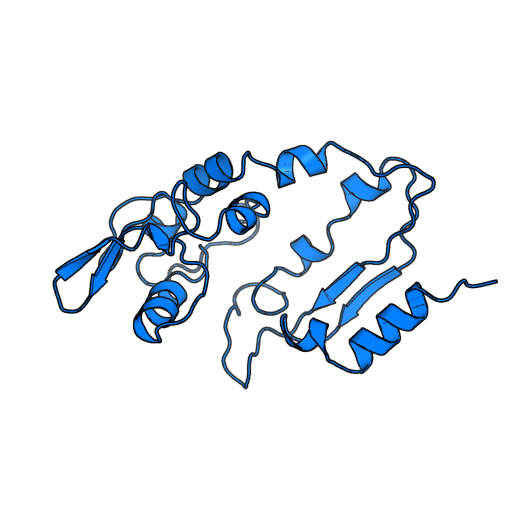 1346 C C . TRP A 1 174 ? -6.627 -4.790 21.294 1.00 96.69 174 TRP A C 1
ATOM 1348 O O . TRP A 1 174 ? -7.720 -4.361 21.635 1.00 96.69 174 TRP A O 1
ATOM 1358 N N . VAL A 1 175 ? -6.468 -5.748 20.374 1.00 95.81 175 VAL A N 1
ATOM 1359 C CA . VAL A 1 175 ? -7.587 -6.385 19.655 1.00 95.81 175 VAL A CA 1
ATOM 1360 C C . VAL A 1 175 ? -8.554 -7.057 20.631 1.00 95.81 175 VAL A C 1
ATOM 1362 O O . VAL A 1 175 ? -9.746 -6.775 20.585 1.00 95.81 175 VAL A O 1
ATOM 1365 N N . ASP A 1 176 ? -8.047 -7.860 21.571 1.00 95.75 176 ASP A N 1
ATOM 1366 C CA . ASP A 1 176 ? -8.859 -8.494 22.623 1.00 95.75 176 ASP A CA 1
ATOM 1367 C C . ASP A 1 176 ? -9.668 -7.462 23.426 1.00 95.75 176 ASP A C 1
ATOM 1369 O O . ASP A 1 176 ? -10.844 -7.674 23.702 1.00 95.75 176 ASP A O 1
ATOM 1373 N N . LYS A 1 177 ? -9.088 -6.292 23.731 1.00 95.38 177 LYS A N 1
ATOM 1374 C CA . LYS A 1 177 ? -9.821 -5.204 24.393 1.00 95.38 177 LYS A CA 1
ATOM 1375 C C . LYS A 1 177 ? -10.979 -4.661 23.541 1.00 95.38 177 LYS A C 1
ATOM 1377 O O . LYS A 1 177 ? -12.000 -4.314 24.117 1.00 95.38 177 LYS A O 1
ATOM 1382 N N . GLN A 1 178 ? -10.829 -4.552 22.218 1.00 94.88 178 GLN A N 1
ATOM 1383 C CA . GLN A 1 178 ? -11.887 -4.015 21.343 1.00 94.88 178 GLN A CA 1
ATOM 1384 C C . GLN A 1 178 ? -13.054 -4.992 21.148 1.00 94.88 178 GLN A C 1
ATOM 1386 O O . GLN A 1 178 ? -14.184 -4.554 20.933 1.00 94.88 178 GLN A O 1
ATOM 1391 N N . LEU A 1 179 ? -12.756 -6.296 21.201 1.00 93.31 179 LEU A N 1
ATOM 1392 C CA . LEU A 1 179 ? -13.719 -7.385 21.009 1.00 93.31 179 LEU A CA 1
ATOM 1393 C C . LEU A 1 179 ? -14.499 -7.744 22.273 1.00 93.31 179 LEU A C 1
ATOM 1395 O O . LEU A 1 179 ? -15.520 -8.417 22.186 1.00 93.31 179 LEU A O 1
ATOM 1399 N N . ARG A 1 180 ? -14.009 -7.350 23.449 1.00 91.94 180 ARG A N 1
ATOM 1400 C CA . ARG A 1 180 ? -14.775 -7.487 24.685 1.00 91.94 180 ARG A CA 1
ATOM 1401 C C . ARG A 1 180 ? -15.847 -6.407 24.699 1.00 91.94 180 ARG A C 1
ATOM 1403 O O . ARG A 1 180 ? -15.516 -5.223 24.622 1.00 91.94 180 ARG A O 1
ATOM 1410 N N . ASP A 1 181 ? -17.101 -6.825 24.816 1.00 66.31 181 ASP A N 1
ATOM 1411 C CA . ASP A 1 181 ? -18.201 -5.911 25.094 1.00 66.31 181 ASP A CA 1
ATOM 1412 C C . ASP A 1 181 ? -17.878 -5.146 26.381 1.00 66.31 181 ASP A C 1
ATOM 1414 O O . ASP A 1 181 ? -17.523 -5.729 27.411 1.00 66.31 181 ASP A O 1
ATOM 1418 N N . VAL A 1 182 ? -17.899 -3.818 26.284 1.00 58.44 182 VAL A N 1
ATOM 1419 C CA . VAL A 1 182 ? -17.853 -2.952 27.457 1.00 58.44 182 VAL A CA 1
ATOM 1420 C C . VAL A 1 182 ? -19.305 -2.772 27.874 1.00 58.44 182 VAL A C 1
ATOM 1422 O O . VAL A 1 182 ? -19.959 -1.841 27.411 1.00 58.44 182 VAL A O 1
ATOM 1425 N N . ASP A 1 183 ? -19.797 -3.712 28.679 1.00 46.31 183 ASP A N 1
ATOM 1426 C CA . ASP A 1 183 ? -20.972 -3.492 29.528 1.00 46.31 183 ASP A CA 1
ATOM 1427 C C . ASP A 1 183 ? -20.646 -2.464 30.628 1.00 46.31 183 ASP A C 1
ATOM 1429 O O . ASP A 1 183 ? -19.559 -2.574 31.255 1.00 46.31 183 ASP A O 1
#

pLDDT: mean 92.88, std 6.84, range [46.31, 98.12]